Protein AF-A0A2P5MVF7-F1 (afdb_monomer_lite)

Radius of gyration: 15.73 Å; chains: 1; bounding box: 34×36×43 Å

Structure (mmCIF, N/CA/C/O backbone):
data_AF-A0A2P5MVF7-F1
#
_entry.id   AF-A0A2P5MVF7-F1
#
loop_
_atom_site.group_PDB
_atom_site.id
_atom_site.type_symbol
_atom_site.label_atom_id
_atom_site.label_alt_id
_atom_site.label_comp_id
_atom_site.label_asym_id
_atom_site.label_entity_id
_atom_site.label_seq_id
_atom_site.pdbx_PDB_ins_code
_atom_site.Cartn_x
_atom_site.Cartn_y
_atom_site.Cartn_z
_atom_site.occupancy
_atom_site.B_iso_or_equiv
_atom_site.auth_seq_id
_atom_site.auth_comp_id
_atom_site.auth_asym_id
_atom_site.auth_atom_id
_atom_site.pdbx_PDB_model_num
ATOM 1 N N . MET A 1 1 ? -8.933 8.903 1.789 1.00 84.50 1 MET A N 1
ATOM 2 C CA . MET A 1 1 ? -7.462 9.080 1.751 1.00 84.50 1 MET A CA 1
ATOM 3 C C . MET A 1 1 ? -6.868 7.954 0.936 1.00 84.50 1 MET A C 1
ATOM 5 O O . MET A 1 1 ? -7.475 6.887 0.901 1.00 84.50 1 MET A O 1
ATOM 9 N N . PHE A 1 2 ? -5.697 8.166 0.344 1.00 87.81 2 PHE A N 1
ATOM 10 C CA . PHE A 1 2 ? -4.926 7.081 -0.249 1.00 87.81 2 PHE A CA 1
ATOM 11 C C . PHE A 1 2 ? -3.656 6.829 0.560 1.00 87.81 2 PHE A C 1
ATOM 13 O O . PHE A 1 2 ? -2.967 7.771 0.950 1.00 87.81 2 PHE A O 1
ATOM 20 N N . ILE A 1 3 ? -3.359 5.561 0.822 1.00 89.50 3 ILE A N 1
ATOM 21 C CA . ILE A 1 3 ? -2.110 5.112 1.439 1.00 89.50 3 ILE A CA 1
ATOM 22 C C . ILE A 1 3 ? -1.326 4.338 0.388 1.00 89.50 3 ILE A C 1
ATOM 24 O O . ILE A 1 3 ? -1.903 3.535 -0.346 1.00 89.50 3 ILE A O 1
ATOM 28 N N . ILE A 1 4 ? -0.020 4.582 0.327 1.00 90.50 4 ILE A N 1
ATOM 29 C CA . ILE A 1 4 ? 0.908 3.841 -0.523 1.00 90.50 4 ILE A CA 1
ATOM 30 C C . ILE A 1 4 ? 1.919 3.070 0.324 1.00 90.50 4 ILE A C 1
ATOM 32 O O . ILE A 1 4 ? 2.576 3.644 1.195 1.00 90.50 4 ILE A O 1
ATOM 36 N N . VAL A 1 5 ? 2.046 1.777 0.040 1.00 90.94 5 VAL A N 1
ATOM 37 C CA . VAL A 1 5 ? 3.112 0.895 0.522 1.00 90.94 5 VAL A CA 1
ATOM 38 C C . VAL A 1 5 ? 4.130 0.782 -0.604 1.00 90.94 5 VAL A C 1
ATOM 40 O O . VAL A 1 5 ? 3.803 0.337 -1.706 1.00 90.94 5 VAL A O 1
ATOM 43 N N . LYS A 1 6 ? 5.345 1.265 -0.365 1.00 89.81 6 LYS A N 1
ATOM 44 C CA . LYS A 1 6 ? 6.374 1.407 -1.400 1.00 89.81 6 LYS A CA 1
ATOM 45 C C . LYS A 1 6 ? 7.274 0.176 -1.463 1.00 89.81 6 LYS A C 1
ATOM 47 O O . LYS A 1 6 ? 7.482 -0.486 -0.456 1.00 89.81 6 LYS A O 1
ATOM 52 N N . HIS A 1 7 ? 7.850 -0.050 -2.642 1.00 88.75 7 HIS A N 1
ATOM 53 C CA . HIS A 1 7 ? 8.843 -1.094 -2.918 1.00 88.75 7 HIS A CA 1
ATOM 54 C C . HIS A 1 7 ? 8.435 -2.500 -2.441 1.00 88.75 7 HIS A C 1
ATOM 56 O O . HIS A 1 7 ? 9.255 -3.220 -1.879 1.00 88.75 7 HIS A 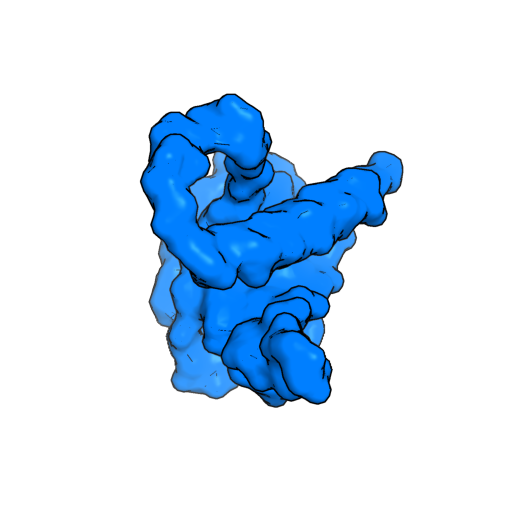O 1
ATOM 62 N N . ILE A 1 8 ? 7.174 -2.886 -2.656 1.00 90.25 8 ILE A N 1
ATOM 63 C CA . ILE A 1 8 ? 6.726 -4.249 -2.350 1.00 90.25 8 ILE A CA 1
ATOM 64 C C . ILE A 1 8 ? 7.364 -5.244 -3.325 1.00 90.25 8 ILE A C 1
ATOM 66 O O . ILE A 1 8 ? 7.628 -4.915 -4.483 1.00 90.25 8 ILE A O 1
ATOM 70 N N . HIS A 1 9 ? 7.634 -6.458 -2.855 1.00 85.88 9 HIS A N 1
ATOM 71 C CA . HIS A 1 9 ? 8.144 -7.530 -3.708 1.00 85.88 9 HIS A CA 1
ATOM 72 C C . HIS A 1 9 ? 7.026 -8.128 -4.572 1.00 85.88 9 HIS A C 1
ATOM 74 O O . HIS A 1 9 ? 5.863 -8.117 -4.178 1.00 85.88 9 HIS A O 1
ATOM 80 N N . ALA A 1 10 ? 7.392 -8.727 -5.711 1.00 84.19 10 ALA A N 1
ATOM 81 C CA . ALA A 1 10 ? 6.443 -9.293 -6.679 1.00 84.19 10 ALA A CA 1
ATOM 82 C C . ALA A 1 10 ? 5.553 -10.426 -6.140 1.00 84.19 10 ALA A C 1
ATOM 84 O O . ALA A 1 10 ? 4.523 -10.721 -6.739 1.00 84.19 10 ALA A O 1
ATOM 85 N N . GLY A 1 11 ? 5.947 -11.057 -5.030 1.00 86.25 11 GLY A N 1
ATOM 86 C CA . GLY A 1 11 ? 5.151 -12.085 -4.358 1.00 86.25 11 GLY A CA 1
ATOM 87 C C . GLY A 1 11 ? 4.052 -11.540 -3.442 1.00 86.25 11 GLY A C 1
ATOM 88 O O . GLY A 1 11 ? 3.223 -12.324 -2.999 1.00 86.25 11 GLY A O 1
ATOM 89 N N . ILE A 1 12 ? 4.035 -10.233 -3.151 1.00 89.88 12 ILE A N 1
ATOM 90 C CA . ILE A 1 12 ? 3.006 -9.623 -2.302 1.00 89.88 12 ILE A CA 1
ATOM 91 C C . ILE A 1 12 ? 1.692 -9.544 -3.075 1.00 89.88 12 ILE A C 1
ATOM 93 O O . ILE A 1 12 ? 1.629 -8.985 -4.171 1.00 89.88 12 ILE A O 1
ATOM 97 N N . THR A 1 13 ? 0.635 -10.079 -2.480 1.00 92.62 13 THR A N 1
ATOM 98 C CA . THR A 1 13 ? -0.707 -10.129 -3.058 1.00 92.62 13 THR A CA 1
ATOM 99 C C . THR A 1 13 ? -1.611 -9.021 -2.513 1.00 92.62 13 THR A C 1
ATOM 101 O O . THR A 1 13 ? -1.269 -8.281 -1.588 1.00 92.62 13 THR A O 1
ATOM 104 N N . ILE A 1 14 ? -2.798 -8.885 -3.109 1.00 92.50 14 ILE A N 1
ATOM 105 C CA . ILE A 1 14 ? -3.839 -7.985 -2.596 1.00 92.50 14 ILE A CA 1
ATOM 106 C C . ILE A 1 14 ? -4.287 -8.425 -1.195 1.00 92.50 14 ILE A C 1
ATOM 108 O O . ILE A 1 14 ? -4.470 -7.567 -0.333 1.00 92.50 14 ILE A O 1
ATOM 112 N N . ASP A 1 15 ? -4.394 -9.732 -0.955 1.00 92.75 15 ASP A N 1
ATOM 113 C CA . ASP A 1 15 ? -4.808 -10.286 0.336 1.00 92.75 15 ASP A CA 1
ATOM 114 C C . ASP A 1 15 ? -3.779 -9.984 1.430 1.00 92.75 15 ASP A C 1
ATOM 116 O O . ASP A 1 15 ? -4.156 -9.626 2.545 1.00 92.75 15 ASP A O 1
ATOM 120 N N . ASP A 1 16 ? -2.483 -10.027 1.107 1.00 92.69 16 ASP A N 1
ATOM 121 C CA . ASP A 1 16 ? -1.419 -9.631 2.038 1.00 92.69 16 ASP A CA 1
ATOM 122 C C . ASP A 1 16 ? -1.551 -8.157 2.445 1.00 92.69 16 ASP A C 1
ATOM 124 O O . ASP A 1 16 ? -1.436 -7.806 3.623 1.00 92.69 16 ASP A O 1
ATOM 128 N N . LEU A 1 17 ? -1.837 -7.280 1.475 1.00 91.75 17 LEU A N 1
ATOM 129 C CA . LEU A 1 17 ? -2.085 -5.859 1.730 1.00 91.75 17 LEU A CA 1
ATOM 130 C C . LEU A 1 17 ? -3.365 -5.645 2.551 1.00 91.75 17 LEU A C 1
ATOM 132 O O . LEU A 1 17 ? -3.395 -4.761 3.413 1.00 91.75 17 LEU A O 1
ATOM 136 N N . GLU A 1 18 ? -4.409 -6.446 2.322 1.00 92.25 18 GLU A N 1
ATOM 137 C CA . GLU A 1 18 ? -5.628 -6.402 3.129 1.00 92.25 18 GLU A CA 1
ATOM 138 C C . GLU A 1 18 ? -5.337 -6.818 4.574 1.00 92.25 18 GLU A C 1
ATOM 140 O O . GLU A 1 18 ? -5.632 -6.064 5.504 1.00 92.25 18 GLU A O 1
ATOM 145 N N . GLN A 1 19 ? -4.710 -7.975 4.784 1.00 91.94 19 GLN A N 1
ATOM 146 C CA . GLN A 1 19 ? -4.363 -8.486 6.113 1.00 91.94 19 GLN A CA 1
ATOM 147 C C . GLN A 1 19 ? -3.441 -7.534 6.879 1.00 91.94 19 GLN A C 1
ATOM 149 O O . GLN A 1 19 ? -3.587 -7.359 8.091 1.00 91.94 19 GLN A O 1
ATOM 154 N N . PHE A 1 20 ? -2.536 -6.862 6.173 1.00 90.38 20 PHE A N 1
ATOM 155 C CA . PHE A 1 20 ? -1.671 -5.835 6.737 1.00 90.38 20 PHE A CA 1
ATOM 156 C C . PHE A 1 20 ? -2.456 -4.654 7.325 1.00 90.38 20 PHE A C 1
ATOM 158 O O . PHE A 1 20 ? -2.169 -4.205 8.444 1.00 90.38 20 PHE A O 1
ATOM 165 N N . VAL A 1 21 ? -3.461 -4.157 6.593 1.00 88.94 21 VAL A N 1
ATOM 166 C CA . VAL A 1 21 ? -4.183 -2.923 6.936 1.00 88.94 21 VAL A CA 1
ATOM 167 C C . VAL A 1 21 ? -5.396 -3.161 7.843 1.00 88.94 21 VAL A C 1
ATOM 169 O O . VAL A 1 21 ? -5.700 -2.327 8.701 1.00 88.94 21 VAL A O 1
ATOM 172 N N . ARG A 1 22 ? -6.060 -4.316 7.723 1.00 88.31 22 ARG A N 1
ATOM 173 C CA . ARG A 1 22 ? -7.314 -4.668 8.419 1.00 88.31 22 ARG A CA 1
ATOM 174 C C . ARG A 1 22 ? -7.274 -4.466 9.941 1.00 88.31 22 ARG A C 1
ATOM 176 O O . ARG A 1 22 ? -8.214 -3.865 10.464 1.00 88.31 22 ARG A O 1
ATOM 183 N N . PRO A 1 23 ? -6.206 -4.848 10.670 1.00 86.06 23 PRO A N 1
ATOM 184 C CA . PRO A 1 23 ? -6.159 -4.661 12.121 1.00 86.06 23 PRO A CA 1
ATOM 185 C C . PRO A 1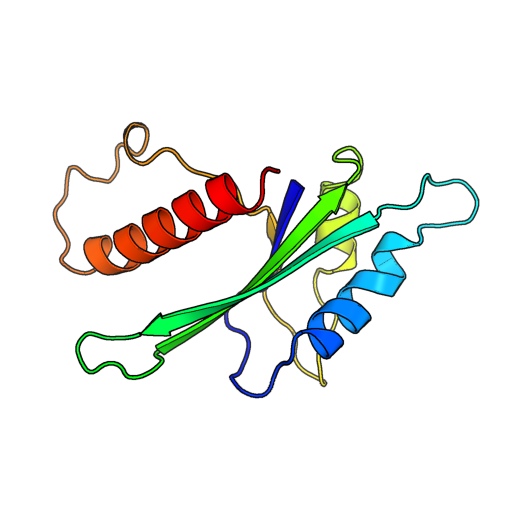 23 ? -6.080 -3.187 12.537 1.00 86.06 23 PRO A C 1
ATOM 187 O O . PRO A 1 23 ? -6.479 -2.829 13.640 1.00 86.06 23 PRO A O 1
ATOM 190 N N . VAL A 1 24 ? -5.568 -2.314 11.665 1.00 86.00 24 VAL A N 1
ATOM 191 C CA . VAL A 1 24 ? -5.465 -0.872 11.936 1.00 86.00 24 VAL A CA 1
ATOM 192 C C . VAL A 1 24 ? -6.787 -0.154 11.635 1.00 86.00 24 VAL A C 1
ATOM 194 O O . VAL A 1 24 ? -7.113 0.860 12.262 1.00 86.00 24 VAL A O 1
ATOM 197 N N . LEU A 1 25 ? -7.567 -0.698 10.699 1.00 85.38 25 LEU A N 1
ATOM 198 C CA . LEU A 1 25 ? -8.859 -0.165 10.272 1.00 85.38 25 LEU A CA 1
ATOM 199 C C . LEU A 1 25 ? -9.968 -0.357 11.309 1.00 85.38 25 LEU A C 1
ATOM 201 O O . LEU A 1 25 ? -10.770 0.552 11.512 1.00 85.38 25 LEU A O 1
ATOM 205 N N . GLN A 1 26 ? -9.973 -1.490 12.014 1.00 79.12 26 GLN A N 1
ATOM 206 C CA . GLN A 1 26 ? -10.996 -1.811 13.018 1.00 79.12 26 GLN A CA 1
ATOM 207 C C . GLN A 1 26 ? -10.996 -0.854 14.224 1.00 79.12 26 GLN A C 1
ATOM 209 O O . GLN A 1 26 ? -12.020 -0.706 14.884 1.00 79.12 26 GLN A O 1
ATOM 214 N N . GLY A 1 27 ? -9.889 -0.143 14.471 1.00 68.44 27 GLY A N 1
ATOM 215 C CA . GLY A 1 27 ? -9.782 0.815 15.572 1.00 68.44 27 GLY A CA 1
ATOM 216 C C . GLY A 1 27 ? -9.858 0.158 16.957 1.00 68.44 27 GLY A C 1
ATOM 217 O O . GLY A 1 27 ? -9.915 -1.061 17.104 1.00 68.44 27 GLY A O 1
ATOM 218 N N . ARG A 1 28 ? -9.809 0.979 18.008 1.00 69.75 28 ARG A N 1
ATOM 219 C CA . ARG A 1 28 ? -10.134 0.559 19.386 1.00 69.75 28 ARG A CA 1
ATOM 220 C C . ARG A 1 28 ? -11.631 0.758 19.655 1.00 69.75 28 ARG A C 1
ATOM 222 O O . ARG A 1 28 ? -12.268 1.520 18.938 1.00 69.75 28 ARG A O 1
ATOM 229 N N . TRP A 1 29 ? -12.167 0.164 20.727 1.00 62.94 29 TRP A N 1
ATOM 230 C CA . TRP A 1 29 ? -13.606 0.125 21.077 1.00 62.94 29 TRP A CA 1
ATOM 231 C C . TRP A 1 29 ? -14.368 1.474 21.112 1.00 62.94 29 TRP A C 1
ATOM 233 O O . TRP A 1 29 ? -15.591 1.467 21.143 1.00 62.94 29 TRP A O 1
ATOM 243 N N . TRP A 1 30 ? -13.684 2.622 21.058 1.00 63.38 30 TRP A N 1
ATOM 244 C CA . TRP A 1 30 ? -14.279 3.972 21.077 1.00 63.38 30 TRP A CA 1
ATOM 245 C C . TRP A 1 30 ? -14.058 4.768 19.783 1.00 63.38 30 TRP A C 1
ATOM 247 O O . TRP A 1 30 ? -14.393 5.948 19.706 1.00 63.38 30 TRP A O 1
ATOM 257 N N . GLN A 1 31 ? -13.426 4.164 18.779 1.00 69.44 31 GLN A N 1
ATOM 258 C CA . GLN A 1 31 ? -13.046 4.837 17.541 1.00 69.44 31 GLN A CA 1
ATOM 259 C C . GLN A 1 31 ? -13.985 4.418 16.418 1.00 69.44 31 GLN A C 1
ATOM 261 O O . GLN A 1 31 ? -14.301 3.240 16.275 1.00 69.44 31 GLN A O 1
ATOM 266 N N . LYS A 1 32 ? -14.394 5.379 15.579 1.00 70.75 32 LYS A N 1
ATOM 267 C CA . LYS A 1 32 ? -15.102 5.040 14.342 1.00 70.75 32 LYS A CA 1
ATOM 268 C C . LYS A 1 32 ? -14.181 4.168 13.478 1.00 70.75 32 LYS A C 1
ATOM 270 O O . LYS A 1 32 ? -13.033 4.574 13.252 1.00 70.75 32 LYS A O 1
ATOM 275 N N . PRO A 1 33 ? -14.648 2.996 13.018 1.00 75.62 33 PRO A N 1
ATOM 276 C CA . PRO A 1 33 ? -13.845 2.143 12.165 1.00 75.62 33 PRO A CA 1
ATOM 277 C C . PRO A 1 33 ? -13.555 2.871 10.854 1.00 75.62 33 PRO A C 1
ATOM 279 O O . PRO A 1 33 ? -14.390 3.609 10.324 1.00 75.62 33 PRO A O 1
ATOM 282 N N . ALA A 1 34 ? -12.340 2.682 10.358 1.00 84.06 34 ALA A N 1
ATOM 283 C CA . ALA A 1 34 ? -12.006 3.035 8.995 1.00 84.06 34 ALA A CA 1
ATOM 284 C C . ALA A 1 34 ? -12.299 1.839 8.087 1.00 84.06 34 ALA A C 1
ATOM 286 O O . ALA A 1 34 ? -12.197 0.683 8.479 1.00 84.06 34 ALA A O 1
ATOM 287 N N . GLU A 1 35 ? -12.668 2.132 6.857 1.00 87.81 35 GLU A N 1
ATOM 288 C CA . GLU A 1 35 ? -13.071 1.186 5.838 1.00 87.81 35 GLU A CA 1
ATOM 289 C C . GLU A 1 35 ? -12.083 1.247 4.686 1.00 87.81 35 GLU A C 1
ATOM 291 O O . GLU A 1 35 ? -11.739 2.324 4.183 1.00 87.81 35 GLU A O 1
ATOM 296 N N . LEU A 1 36 ? -11.657 0.069 4.251 1.00 89.75 36 LEU A N 1
ATOM 297 C CA . LEU A 1 36 ? -10.910 -0.108 3.021 1.00 89.75 36 LEU A CA 1
ATOM 298 C C . LEU A 1 36 ? -11.895 -0.116 1.857 1.00 89.75 36 LEU A C 1
ATOM 300 O O . LEU A 1 36 ? -12.742 -0.997 1.758 1.00 89.75 36 LEU A O 1
ATOM 304 N N . LYS A 1 37 ? -11.806 0.886 0.987 1.00 90.31 37 LYS A N 1
ATOM 305 C CA . LYS A 1 37 ? -12.675 1.019 -0.189 1.00 90.31 37 LYS A CA 1
ATOM 306 C C . LYS A 1 37 ? -12.090 0.362 -1.428 1.00 90.31 37 LYS A C 1
ATOM 308 O O . LYS A 1 37 ? -12.842 -0.085 -2.283 1.00 90.31 37 LYS A O 1
ATOM 313 N N . ALA A 1 38 ? -10.765 0.338 -1.546 1.00 89.00 38 ALA A N 1
ATOM 314 C CA . ALA A 1 38 ? -10.082 -0.281 -2.675 1.00 89.00 38 ALA A CA 1
ATOM 315 C C . ALA A 1 38 ? -8.627 -0.611 -2.333 1.00 89.00 38 ALA A C 1
ATOM 317 O O . ALA A 1 38 ? -7.993 0.116 -1.566 1.00 89.00 38 ALA A O 1
ATOM 318 N N . ILE A 1 39 ? -8.094 -1.646 -2.982 1.00 92.06 39 ILE A N 1
ATOM 319 C CA . ILE A 1 39 ? -6.675 -2.015 -2.987 1.00 92.06 39 ILE A CA 1
ATOM 320 C C . ILE A 1 39 ? -6.254 -2.257 -4.436 1.00 92.06 39 ILE A C 1
ATOM 322 O O . ILE A 1 39 ? -6.998 -2.864 -5.207 1.00 92.06 39 ILE A O 1
ATOM 326 N N . ARG A 1 40 ? -5.066 -1.792 -4.820 1.00 90.50 40 ARG A N 1
ATOM 327 C CA . ARG A 1 40 ? -4.427 -2.124 -6.098 1.00 90.50 40 ARG A CA 1
ATOM 328 C C . ARG A 1 40 ? -2.923 -2.265 -5.925 1.00 90.50 40 ARG A C 1
ATOM 330 O O . ARG A 1 40 ? -2.316 -1.486 -5.200 1.00 90.50 40 ARG A O 1
ATOM 337 N N . ILE A 1 41 ? -2.322 -3.193 -6.661 1.00 90.56 41 ILE A N 1
ATOM 338 C CA . ILE A 1 41 ? -0.869 -3.266 -6.835 1.00 90.56 41 ILE A CA 1
ATOM 339 C C . ILE A 1 41 ? -0.511 -2.584 -8.153 1.00 90.56 41 ILE A C 1
ATOM 341 O O . ILE A 1 41 ? -1.154 -2.806 -9.180 1.00 90.56 41 ILE A O 1
ATOM 345 N N . ILE A 1 42 ? 0.491 -1.714 -8.116 1.00 88.19 42 ILE A N 1
ATOM 346 C CA . ILE A 1 42 ? 0.925 -0.903 -9.249 1.00 88.19 42 ILE A CA 1
ATOM 347 C C . ILE A 1 42 ? 2.404 -1.174 -9.479 1.00 88.19 42 ILE A C 1
ATOM 349 O O . ILE A 1 42 ? 3.211 -1.009 -8.570 1.00 88.19 42 ILE A O 1
ATOM 353 N N . GLY A 1 43 ? 2.745 -1.575 -10.703 1.00 84.81 43 GLY A N 1
ATOM 354 C CA . GLY A 1 43 ? 4.120 -1.813 -11.129 1.00 84.81 43 GLY A CA 1
ATOM 355 C C . GLY A 1 43 ? 4.679 -0.682 -11.993 1.00 84.81 43 GLY A C 1
ATOM 356 O O . GLY A 1 43 ? 3.990 -0.169 -12.885 1.00 84.81 43 GLY A O 1
ATOM 357 N N . LEU A 1 44 ? 5.941 -0.328 -11.762 1.00 79.31 44 LEU A N 1
ATOM 358 C CA . LEU A 1 44 ? 6.779 0.407 -12.698 1.00 79.31 44 LEU A CA 1
ATOM 359 C C . LEU A 1 44 ? 7.504 -0.602 -13.584 1.00 79.31 44 LEU A C 1
ATOM 361 O O . LEU A 1 44 ? 8.182 -1.493 -13.083 1.00 79.31 44 LEU A O 1
ATOM 365 N N . VAL A 1 45 ? 7.365 -0.438 -14.893 1.00 80.31 45 VAL A N 1
ATOM 366 C CA . VAL A 1 45 ? 8.115 -1.205 -15.888 1.00 80.31 45 VAL A CA 1
ATOM 367 C C . VAL A 1 45 ? 9.114 -0.287 -16.577 1.00 80.31 45 VAL A C 1
ATOM 369 O O . VAL A 1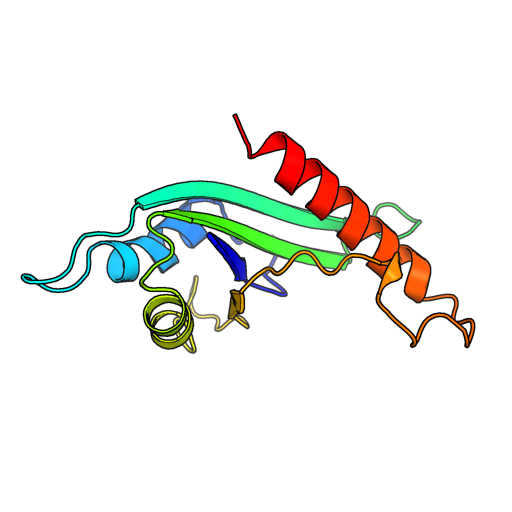 45 ? 8.797 0.882 -16.829 1.00 80.31 45 VAL A O 1
ATOM 372 N N . ASP A 1 46 ? 10.305 -0.803 -16.861 1.00 79.38 46 ASP A N 1
ATOM 373 C CA . ASP A 1 46 ? 11.308 -0.108 -17.659 1.00 79.38 46 ASP A CA 1
ATOM 374 C C . ASP A 1 46 ? 10.889 -0.047 -19.140 1.00 79.38 46 ASP A C 1
ATOM 376 O O . ASP A 1 46 ? 9.816 -0.502 -19.553 1.00 79.38 46 ASP A O 1
ATOM 380 N N . LYS A 1 47 ? 11.758 0.526 -19.976 1.00 75.00 47 LYS A N 1
ATOM 381 C CA . LYS A 1 47 ? 11.547 0.601 -21.432 1.00 75.00 47 LYS A CA 1
ATOM 382 C C . LYS A 1 47 ? 11.511 -0.771 -22.111 1.00 75.00 47 LYS A C 1
ATOM 384 O O . LYS A 1 47 ? 10.942 -0.878 -23.193 1.00 75.00 47 LYS A O 1
ATOM 389 N N . SER A 1 48 ? 12.102 -1.779 -21.482 1.00 78.50 48 SER A N 1
ATOM 390 C CA . SER A 1 48 ? 12.140 -3.171 -21.933 1.00 78.50 48 SER A CA 1
ATOM 391 C C . SER A 1 48 ? 10.879 -3.943 -21.523 1.00 78.50 48 SER A C 1
ATOM 393 O O . SER A 1 48 ? 10.705 -5.089 -21.928 1.00 78.50 48 SER A O 1
ATOM 395 N N . GLY A 1 49 ? 9.996 -3.334 -20.721 1.00 74.56 49 GLY A N 1
ATOM 396 C CA . GLY A 1 49 ? 8.817 -3.981 -20.151 1.00 74.56 49 GLY A CA 1
ATOM 397 C C . GLY A 1 49 ? 9.110 -4.815 -18.901 1.00 74.56 49 GLY A C 1
ATOM 398 O O . GLY A 1 49 ? 8.193 -5.444 -18.372 1.00 74.56 49 GLY A O 1
ATOM 399 N N . MET A 1 50 ? 10.348 -4.813 -18.401 1.00 76.88 50 MET A N 1
ATOM 400 C CA . MET A 1 50 ? 10.710 -5.479 -17.156 1.00 76.88 50 MET A CA 1
ATOM 401 C C . MET A 1 50 ? 10.225 -4.675 -15.959 1.00 76.88 50 MET A C 1
ATOM 403 O O . MET A 1 50 ? 10.405 -3.463 -15.874 1.00 76.88 50 MET A O 1
ATOM 407 N N . LEU A 1 51 ? 9.602 -5.373 -15.017 1.00 78.25 51 LEU A N 1
ATOM 408 C CA . LEU A 1 51 ? 9.129 -4.802 -13.769 1.00 78.25 51 LEU A CA 1
ATOM 409 C C . LEU A 1 51 ? 10.318 -4.379 -12.895 1.00 78.25 51 LEU A C 1
ATOM 411 O O . LEU A 1 51 ? 11.103 -5.216 -12.462 1.00 78.25 51 LEU A O 1
ATOM 415 N N . VAL A 1 52 ? 10.413 -3.082 -12.619 1.00 80.12 52 VAL A N 1
ATOM 416 C CA . VAL A 1 52 ? 11.484 -2.474 -11.818 1.00 80.12 52 VAL A CA 1
ATOM 417 C C . VAL A 1 52 ? 11.040 -2.269 -10.377 1.00 80.12 52 VAL A C 1
ATOM 419 O O . VAL A 1 52 ? 11.803 -2.518 -9.450 1.00 80.12 52 VAL A O 1
ATOM 422 N N . GLU A 1 53 ? 9.800 -1.822 -10.170 1.00 83.38 53 GLU A N 1
ATOM 423 C CA . GLU A 1 53 ? 9.273 -1.524 -8.837 1.00 83.38 53 GLU A CA 1
ATOM 424 C C . GLU A 1 53 ? 7.800 -1.909 -8.738 1.00 83.38 53 GLU A C 1
ATOM 426 O O . GLU A 1 53 ? 7.063 -1.817 -9.719 1.00 83.38 53 GLU A O 1
ATOM 431 N N . GLN A 1 54 ? 7.346 -2.285 -7.543 1.00 89.19 54 GLN A N 1
ATOM 432 C CA . GLN A 1 54 ? 5.925 -2.435 -7.242 1.00 89.19 54 GLN A CA 1
ATOM 433 C C . GLN A 1 54 ? 5.532 -1.666 -5.988 1.00 89.19 54 GLN A C 1
ATOM 435 O O . GLN A 1 54 ? 6.316 -1.491 -5.048 1.00 89.19 54 GLN A O 1
ATOM 440 N N . HIS A 1 55 ? 4.287 -1.205 -5.972 1.00 90.75 55 HIS A N 1
ATOM 441 C CA . HIS A 1 55 ? 3.687 -0.464 -4.873 1.00 90.75 55 HIS A CA 1
ATOM 442 C C . HIS A 1 55 ? 2.260 -0.947 -4.617 1.00 90.75 55 HIS A C 1
ATOM 444 O O . HIS A 1 55 ? 1.507 -1.193 -5.558 1.00 90.75 55 HIS A O 1
ATOM 450 N N . GLY A 1 56 ? 1.865 -1.016 -3.350 1.00 91.25 56 GLY A N 1
ATOM 451 C CA . GLY A 1 56 ? 0.472 -1.204 -2.953 1.00 91.25 56 GLY A CA 1
ATOM 452 C C . GLY A 1 56 ? -0.203 0.150 -2.764 1.00 91.25 56 GLY A C 1
ATOM 453 O O . GLY A 1 56 ? 0.298 0.980 -2.012 1.00 91.25 56 GLY A O 1
ATOM 454 N N . LEU A 1 57 ? -1.335 0.388 -3.420 1.00 91.38 57 LEU A N 1
ATOM 455 C CA . LEU A 1 57 ? -2.175 1.571 -3.242 1.00 91.38 57 LEU A CA 1
ATOM 456 C C . LEU A 1 57 ? -3.503 1.167 -2.606 1.00 91.38 57 LEU A C 1
ATOM 458 O O . LEU A 1 57 ? -4.183 0.269 -3.096 1.00 91.38 57 LEU A O 1
ATOM 462 N N . MET A 1 58 ? -3.906 1.877 -1.558 1.00 90.69 58 MET A N 1
ATOM 463 C CA . MET A 1 58 ? -5.136 1.604 -0.817 1.00 90.69 58 MET A CA 1
ATOM 464 C C . MET A 1 58 ? -5.971 2.870 -0.645 1.00 90.69 58 MET A C 1
ATOM 466 O O . MET A 1 58 ? -5.434 3.906 -0.256 1.00 90.69 58 MET A O 1
ATOM 470 N N . ARG A 1 59 ? -7.286 2.786 -0.881 1.00 89.25 59 ARG A N 1
ATOM 471 C CA . ARG A 1 59 ? -8.260 3.858 -0.604 1.00 89.25 59 ARG A CA 1
ATOM 472 C C . ARG A 1 59 ? -8.949 3.576 0.726 1.00 89.25 59 ARG A C 1
ATOM 474 O O . ARG A 1 59 ? -9.572 2.530 0.872 1.00 89.25 59 ARG A O 1
ATOM 481 N N . ILE A 1 60 ? -8.867 4.506 1.674 1.00 87.88 60 ILE A N 1
ATOM 482 C CA . ILE A 1 60 ? -9.419 4.355 3.031 1.00 87.88 60 ILE A CA 1
ATOM 483 C C . ILE A 1 60 ? -10.338 5.531 3.384 1.00 87.88 60 ILE A C 1
ATOM 485 O O . ILE A 1 60 ? -10.013 6.692 3.096 1.00 87.88 60 ILE A O 1
ATOM 489 N N . THR A 1 61 ? -11.464 5.241 4.036 1.00 85.38 61 THR A N 1
ATOM 490 C CA . THR A 1 61 ? -12.464 6.216 4.517 1.00 85.38 61 THR A CA 1
ATOM 491 C C . THR A 1 61 ? -12.941 5.855 5.929 1.00 85.38 61 THR A C 1
ATOM 493 O O . THR A 1 61 ? -13.164 4.680 6.154 1.00 85.38 61 THR A O 1
ATOM 496 N N . PRO A 1 62 ? -13.172 6.785 6.871 1.00 79.88 62 PRO A N 1
ATOM 497 C CA . PRO A 1 62 ? -13.112 8.232 6.724 1.00 79.88 62 PRO A CA 1
ATOM 498 C C . PRO A 1 62 ? -11.676 8.775 6.782 1.00 79.88 62 PRO A C 1
ATOM 500 O O . PRO A 1 62 ? -10.742 8.121 7.237 1.00 79.88 62 PRO A O 1
ATOM 503 N N . TYR A 1 63 ? -11.494 10.000 6.286 1.00 69.12 63 TYR A N 1
ATOM 504 C CA . TYR A 1 63 ? -10.185 10.658 6.163 1.00 69.12 63 TYR A CA 1
ATOM 505 C C . TYR A 1 63 ? -9.589 11.128 7.509 1.00 69.12 63 TYR A C 1
ATOM 507 O O . TYR A 1 63 ? -8.403 11.437 7.591 1.00 69.12 63 TYR A O 1
ATOM 515 N N . THR A 1 64 ? -10.388 11.165 8.578 1.00 67.12 64 THR A N 1
ATOM 516 C CA . THR A 1 64 ? -10.066 11.831 9.854 1.00 67.12 64 THR A CA 1
ATOM 517 C C . THR A 1 64 ? -8.938 11.183 10.665 1.00 67.12 64 THR A C 1
ATOM 519 O O . THR A 1 64 ? -8.439 11.795 11.598 1.00 67.12 64 THR A O 1
ATOM 522 N N . GLU A 1 65 ? -8.486 9.980 10.306 1.00 69.56 65 GLU A N 1
ATOM 523 C CA . GLU A 1 65 ? -7.536 9.180 11.102 1.00 69.56 65 GLU A CA 1
ATOM 524 C C . GLU A 1 65 ? -6.174 8.973 10.408 1.00 69.56 65 GLU A C 1
ATOM 526 O O . GLU A 1 65 ? -5.457 8.009 10.687 1.00 69.56 65 GLU A O 1
ATOM 531 N N . LYS A 1 66 ? -5.787 9.866 9.484 1.00 75.62 66 LYS A N 1
ATOM 532 C CA . LYS A 1 66 ? -4.617 9.662 8.604 1.00 75.62 66 LYS A CA 1
ATOM 533 C C . LYS A 1 66 ? -3.296 9.427 9.342 1.00 75.62 66 LYS A C 1
ATOM 535 O O . LYS A 1 66 ? -2.573 8.480 9.043 1.00 75.62 66 LYS A O 1
ATOM 540 N N . HIS A 1 67 ? -2.988 10.269 10.330 1.00 79.69 67 HIS A N 1
ATOM 541 C CA . HIS A 1 67 ? -1.716 10.204 11.050 1.00 79.69 67 HIS A CA 1
ATOM 542 C C . HIS A 1 67 ? -1.642 8.951 11.916 1.00 79.69 67 HIS A C 1
ATOM 544 O O . HIS A 1 67 ? -0.586 8.330 12.009 1.00 79.69 67 HIS A O 1
ATOM 550 N N . ARG A 1 68 ? -2.779 8.548 12.495 1.00 81.69 68 ARG A N 1
ATOM 551 C CA . ARG A 1 68 ? -2.900 7.312 13.265 1.00 81.69 68 ARG A CA 1
ATOM 552 C C . ARG A 1 68 ? -2.656 6.097 12.378 1.00 81.69 68 ARG A C 1
ATOM 554 O O . ARG A 1 68 ? -1.853 5.249 12.747 1.00 81.69 68 ARG A O 1
ATOM 561 N N . LEU A 1 69 ? -3.321 6.035 11.223 1.00 83.75 69 LEU A N 1
ATOM 562 C CA . LEU A 1 69 ? -3.199 4.931 10.271 1.00 83.75 69 LEU A CA 1
ATOM 563 C C . LEU A 1 69 ? -1.760 4.759 9.791 1.00 83.75 69 LEU A C 1
ATOM 565 O O . LEU A 1 69 ? -1.198 3.682 9.947 1.00 83.75 69 LEU A O 1
ATOM 569 N N . ILE A 1 70 ? -1.131 5.823 9.290 1.00 86.12 70 ILE A N 1
ATOM 570 C CA . ILE A 1 70 ? 0.249 5.745 8.793 1.00 86.12 70 ILE A CA 1
ATOM 571 C C . ILE A 1 70 ? 1.208 5.362 9.919 1.00 86.12 70 ILE A C 1
ATOM 573 O O . ILE A 1 70 ? 2.044 4.488 9.726 1.00 86.12 70 ILE A O 1
ATOM 577 N N . LYS A 1 71 ? 1.061 5.949 11.114 1.00 85.75 71 LYS A N 1
ATOM 578 C CA . LYS A 1 71 ? 1.911 5.620 12.267 1.00 85.75 71 LYS A CA 1
ATOM 579 C C . LYS A 1 71 ? 1.730 4.177 12.743 1.00 85.75 71 LYS A C 1
ATOM 581 O O . LYS A 1 71 ? 2.699 3.565 13.163 1.00 85.75 71 LYS A O 1
ATOM 586 N N . ALA A 1 72 ? 0.514 3.639 12.695 1.00 85.38 72 ALA A N 1
ATOM 587 C CA . ALA A 1 72 ? 0.235 2.263 13.102 1.00 85.38 72 ALA A CA 1
ATOM 588 C C . ALA A 1 72 ? 0.679 1.224 12.059 1.00 85.38 72 ALA A C 1
ATOM 590 O O . ALA A 1 72 ? 0.937 0.077 12.416 1.00 85.38 72 ALA A O 1
ATOM 591 N N . LEU A 1 73 ? 0.760 1.619 10.787 1.00 87.12 73 LEU A N 1
ATOM 592 C CA . LEU A 1 73 ? 1.316 0.803 9.705 1.00 87.12 73 LEU A CA 1
ATOM 593 C C . LEU A 1 73 ? 2.842 0.947 9.593 1.00 87.12 73 LEU A C 1
ATOM 595 O O . LEU A 1 73 ? 3.499 0.086 9.015 1.00 87.12 73 LEU A O 1
ATOM 599 N N . TYR A 1 74 ? 3.413 2.016 10.149 1.00 82.06 74 TYR A N 1
ATOM 600 C CA . TYR A 1 74 ? 4.854 2.220 10.213 1.00 82.06 74 TYR A CA 1
ATOM 601 C C . TYR A 1 74 ? 5.510 1.082 11.008 1.00 82.06 74 TYR A C 1
ATOM 603 O O . TYR A 1 74 ? 5.090 0.785 12.125 1.00 82.06 74 TYR A O 1
ATOM 611 N N . ASN A 1 75 ? 6.531 0.447 10.426 1.00 74.75 75 ASN A N 1
ATOM 612 C CA . ASN A 1 75 ? 7.232 -0.730 10.959 1.00 74.75 75 ASN A CA 1
ATOM 613 C C . ASN A 1 75 ? 6.383 -2.001 11.143 1.00 74.75 75 ASN A C 1
ATOM 615 O O . ASN A 1 75 ? 6.864 -2.953 11.755 1.00 74.75 75 ASN A O 1
ATOM 619 N N . ARG A 1 76 ? 5.150 -2.067 10.619 1.00 85.38 76 ARG A N 1
ATOM 620 C CA . ARG A 1 76 ? 4.460 -3.358 10.507 1.00 85.38 76 ARG A CA 1
ATOM 621 C C . ARG A 1 76 ? 5.047 -4.168 9.359 1.00 85.38 76 ARG A C 1
ATOM 623 O O . ARG A 1 76 ? 5.440 -3.621 8.328 1.00 85.38 76 ARG A O 1
ATOM 630 N N . GLU A 1 77 ? 5.046 -5.476 9.547 1.00 86.81 77 GLU A N 1
ATOM 631 C CA . GLU A 1 77 ? 5.517 -6.419 8.547 1.00 86.81 77 GLU A CA 1
ATOM 632 C C . GLU A 1 77 ? 4.378 -6.902 7.651 1.00 86.81 77 GLU A C 1
ATOM 634 O O . GLU A 1 77 ? 3.245 -7.102 8.096 1.00 86.81 77 GLU A O 1
ATOM 639 N N . ILE A 1 78 ? 4.711 -7.116 6.383 1.00 85.88 78 ILE A N 1
ATOM 640 C CA . ILE A 1 78 ? 3.928 -7.879 5.416 1.00 85.88 78 ILE A CA 1
ATOM 641 C C . ILE A 1 78 ? 4.818 -9.042 5.006 1.00 85.88 78 ILE A C 1
ATOM 643 O O . ILE A 1 78 ? 5.929 -8.810 4.531 1.00 85.88 78 ILE A O 1
ATOM 647 N N . ALA A 1 79 ? 4.369 -10.277 5.230 1.00 83.31 79 ALA A N 1
ATOM 648 C CA . ALA A 1 79 ? 5.152 -11.475 4.921 1.00 83.31 79 ALA A CA 1
ATOM 649 C C . ALA A 1 79 ? 6.611 -11.402 5.439 1.00 83.31 79 ALA A C 1
ATOM 651 O O . ALA A 1 79 ? 7.552 -11.647 4.687 1.00 83.31 79 ALA A O 1
ATOM 652 N N . LEU A 1 80 ? 6.800 -11.027 6.715 1.00 85.00 80 LEU A N 1
ATOM 653 C CA . LEU A 1 80 ? 8.105 -10.891 7.396 1.00 85.00 80 LEU A CA 1
ATOM 654 C C . LEU A 1 80 ? 9.013 -9.753 6.885 1.00 85.00 80 LEU A C 1
ATOM 656 O O . LEU A 1 80 ? 10.192 -9.702 7.230 1.00 85.00 80 LEU A O 1
ATOM 660 N N . HIS A 1 81 ? 8.489 -8.835 6.069 1.00 86.12 81 HIS A N 1
ATOM 661 C CA . HIS A 1 81 ? 9.245 -7.700 5.538 1.00 86.12 81 HIS A CA 1
ATOM 662 C C . HIS A 1 81 ? 8.593 -6.374 5.918 1.00 86.12 81 HIS A C 1
ATOM 664 O O . HIS A 1 81 ? 7.370 -6.231 5.890 1.00 86.12 81 HIS A O 1
ATOM 670 N N . THR A 1 82 ? 9.415 -5.377 6.241 1.00 87.44 82 THR A N 1
ATOM 671 C CA . THR A 1 82 ? 8.943 -4.012 6.494 1.00 87.44 82 THR A CA 1
ATOM 672 C C . THR A 1 82 ? 8.998 -3.193 5.215 1.00 87.44 82 THR A C 1
ATOM 674 O O . THR A 1 82 ? 9.968 -3.244 4.460 1.00 87.44 82 THR A O 1
ATOM 677 N N . PHE A 1 83 ? 7.950 -2.407 4.979 1.00 87.88 83 PHE A N 1
ATOM 678 C CA . PHE A 1 83 ? 7.8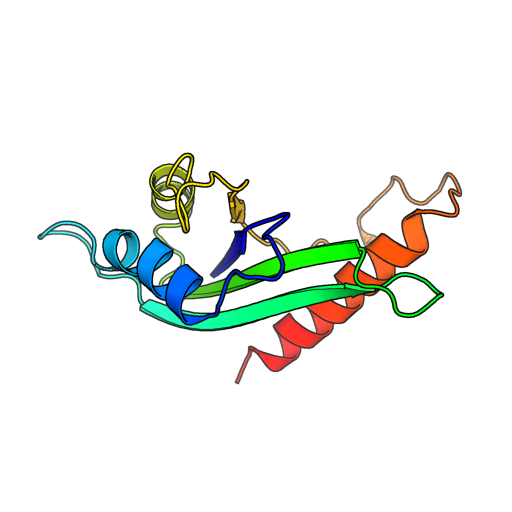47 -1.564 3.794 1.00 87.88 83 PHE A CA 1
ATOM 679 C C . PHE A 1 83 ? 7.585 -0.110 4.184 1.00 87.88 83 PHE A C 1
ATOM 681 O O . PHE A 1 83 ? 6.834 0.150 5.129 1.00 87.88 83 PHE A O 1
ATOM 688 N N . PRO A 1 84 ? 8.148 0.871 3.455 1.00 89.19 84 PRO A N 1
ATOM 689 C CA . PRO A 1 84 ? 7.822 2.268 3.685 1.00 89.19 84 PRO A CA 1
ATOM 690 C C . PRO A 1 84 ? 6.346 2.538 3.369 1.00 89.19 84 PRO A C 1
ATOM 692 O O . PRO A 1 84 ? 5.893 2.332 2.241 1.00 89.19 84 PRO A O 1
ATOM 695 N N . VAL A 1 85 ? 5.611 3.058 4.352 1.00 90.00 85 VAL A N 1
ATOM 696 C CA . VAL A 1 85 ? 4.202 3.448 4.212 1.00 90.00 85 VAL A CA 1
ATOM 697 C C . VAL A 1 85 ? 4.081 4.965 4.258 1.00 90.00 85 VAL A C 1
ATOM 699 O O . VAL A 1 85 ? 4.656 5.614 5.131 1.00 90.00 85 VAL A O 1
ATOM 702 N N . ALA A 1 86 ? 3.324 5.546 3.331 1.00 88.06 86 ALA A N 1
ATOM 703 C CA . ALA A 1 86 ? 3.084 6.984 3.296 1.00 88.06 86 ALA A CA 1
ATOM 704 C C . ALA A 1 86 ? 1.662 7.324 2.840 1.00 88.06 86 ALA A C 1
ATOM 706 O O . ALA A 1 86 ? 0.976 6.524 2.205 1.00 88.06 86 ALA A O 1
ATOM 707 N N . GLU A 1 87 ? 1.239 8.554 3.124 1.00 87.62 87 GLU A N 1
ATOM 708 C CA . GLU A 1 87 ? 0.086 9.145 2.451 1.00 87.62 87 GLU A CA 1
ATOM 709 C C . GLU A 1 87 ? 0.415 9.325 0.966 1.00 87.62 87 GLU A C 1
ATOM 711 O O . GLU A 1 87 ? 1.454 9.892 0.612 1.00 87.62 87 GLU A O 1
ATOM 716 N N . TYR A 1 88 ? -0.472 8.857 0.094 1.00 84.81 88 TYR A N 1
ATOM 717 C CA . TYR A 1 88 ? -0.393 9.186 -1.318 1.00 84.81 88 TYR A CA 1
ATOM 718 C C . TYR A 1 88 ? -1.102 10.519 -1.551 1.00 84.81 88 TYR A C 1
ATOM 720 O O . TYR A 1 88 ? -2.330 10.595 -1.572 1.00 84.81 88 TYR A O 1
ATOM 728 N N . MET A 1 89 ? -0.310 11.578 -1.708 1.00 77.19 89 MET A N 1
ATOM 729 C CA . MET A 1 89 ? -0.803 12.890 -2.111 1.00 77.19 89 MET A CA 1
ATOM 730 C C . MET A 1 89 ? -0.623 13.052 -3.618 1.00 77.19 89 MET A C 1
ATOM 732 O O . MET A 1 89 ? 0.495 12.919 -4.127 1.00 77.19 89 MET A O 1
ATOM 736 N N . LEU A 1 90 ? -1.700 13.402 -4.326 1.00 65.50 90 LEU A N 1
ATOM 737 C CA . LEU A 1 90 ? -1.570 13.932 -5.679 1.00 65.50 90 LEU A CA 1
ATOM 738 C C . LEU A 1 90 ? -0.825 15.267 -5.591 1.00 65.50 90 LEU A C 1
ATOM 740 O O . LEU A 1 90 ? -1.370 16.278 -5.155 1.00 65.50 90 LEU A O 1
ATOM 744 N N . ARG A 1 91 ? 0.442 15.280 -5.997 1.00 63.06 91 ARG A N 1
ATOM 745 C CA . ARG A 1 91 ? 1.135 16.533 -6.295 1.00 63.06 91 ARG A CA 1
ATOM 746 C C . ARG A 1 91 ? 0.787 16.951 -7.710 1.00 63.06 91 ARG A C 1
ATOM 748 O O . ARG A 1 91 ? 1.248 16.305 -8.637 1.00 63.06 91 ARG A O 1
ATOM 755 N N . HIS A 1 92 ? 0.041 18.037 -7.898 1.00 56.94 92 HIS A N 1
ATOM 756 C CA . HIS A 1 92 ? -0.082 18.612 -9.236 1.00 56.94 92 HIS A CA 1
ATOM 757 C C . HIS A 1 92 ? 1.309 18.981 -9.759 1.00 56.94 92 HIS A C 1
ATOM 759 O O . HIS A 1 92 ? 2.003 19.820 -9.186 1.00 56.94 92 HIS A O 1
ATOM 765 N N . TRP A 1 93 ? 1.706 18.335 -10.853 1.00 54.00 93 TRP A N 1
ATOM 766 C CA . TRP A 1 93 ? 2.999 18.526 -11.511 1.00 54.00 93 TRP A CA 1
ATOM 767 C C . TRP A 1 93 ? 3.274 19.992 -11.889 1.00 54.00 93 TRP A C 1
ATOM 769 O O . TRP A 1 93 ? 4.432 20.401 -11.940 1.00 54.00 93 TRP A O 1
ATOM 779 N N . SER A 1 94 ? 2.220 20.790 -12.104 1.00 55.69 94 SER A N 1
ATOM 780 C CA . SER A 1 94 ? 2.291 22.227 -12.390 1.00 55.69 94 SER A CA 1
ATOM 781 C C . SER A 1 94 ? 2.784 23.073 -11.209 1.00 55.69 94 SER A C 1
ATOM 783 O O . SER A 1 94 ? 3.214 24.201 -11.422 1.00 55.69 94 SER A O 1
ATOM 785 N N . ASN A 1 95 ? 2.756 22.542 -9.980 1.00 57.03 95 ASN A N 1
ATOM 786 C CA . ASN A 1 95 ? 3.199 23.244 -8.771 1.00 57.03 95 ASN A CA 1
ATOM 787 C C . ASN A 1 95 ? 4.634 22.897 -8.342 1.00 57.03 95 ASN A C 1
ATOM 789 O O . ASN A 1 95 ? 5.114 23.440 -7.345 1.00 57.03 95 ASN A O 1
ATOM 793 N N . ASP A 1 96 ? 5.340 22.016 -9.060 1.00 57.72 96 ASP A N 1
ATOM 794 C CA . ASP A 1 96 ? 6.686 21.594 -8.665 1.00 57.72 96 ASP A CA 1
ATOM 795 C C . ASP A 1 96 ? 7.768 22.458 -9.345 1.00 57.72 96 ASP A C 1
ATOM 797 O O . ASP A 1 96 ? 8.146 22.248 -10.501 1.00 57.72 96 ASP A O 1
ATOM 801 N N . LYS A 1 97 ? 8.287 23.454 -8.608 1.00 54.53 97 LYS A N 1
ATOM 802 C CA . LYS A 1 97 ? 9.345 24.383 -9.068 1.00 54.53 97 LYS A CA 1
ATOM 803 C C . LYS A 1 97 ? 10.676 23.690 -9.416 1.00 54.53 97 LYS A C 1
ATOM 805 O O . LYS A 1 97 ? 11.554 24.325 -9.992 1.00 54.53 97 LYS A O 1
ATOM 810 N N . GLN A 1 98 ? 10.845 22.404 -9.098 1.00 53.66 98 GLN A N 1
ATOM 811 C CA . GLN A 1 98 ? 12.067 21.641 -9.387 1.00 53.66 98 GLN A CA 1
ATOM 812 C C . GLN A 1 98 ? 12.213 21.187 -10.853 1.00 53.66 98 GLN A C 1
ATOM 814 O O . GLN A 1 98 ? 13.291 20.734 -11.234 1.00 53.66 98 GLN A O 1
ATOM 819 N N . ASN A 1 99 ? 11.192 21.349 -11.702 1.00 48.16 99 ASN A N 1
ATOM 820 C CA . ASN A 1 99 ? 11.221 20.869 -13.093 1.00 48.16 99 ASN A CA 1
ATOM 821 C C . ASN A 1 99 ? 11.999 21.757 -14.085 1.00 48.16 99 ASN A C 1
ATOM 823 O O . ASN A 1 99 ? 12.095 21.405 -15.258 1.00 48.16 99 ASN A O 1
ATOM 827 N N . ALA A 1 100 ? 12.592 22.873 -13.649 1.00 50.72 100 ALA A N 1
ATOM 828 C CA . ALA A 1 100 ? 13.396 23.722 -14.536 1.00 50.72 100 ALA A CA 1
ATOM 829 C C . ALA A 1 100 ? 14.781 23.128 -14.880 1.00 50.72 100 ALA A C 1
ATOM 831 O O . ALA A 1 100 ? 15.404 23.556 -15.848 1.00 50.72 100 ALA A O 1
ATOM 832 N N . ALA A 1 101 ? 15.272 22.135 -14.129 1.00 51.28 101 ALA A N 1
ATOM 833 C CA . ALA A 1 101 ? 16.582 21.528 -14.369 1.00 51.28 101 ALA A CA 1
ATOM 834 C C . ALA A 1 101 ? 16.431 20.099 -14.914 1.00 51.28 101 ALA A C 1
ATOM 836 O O . ALA A 1 101 ? 16.237 19.140 -14.166 1.00 51.28 101 ALA A O 1
ATOM 837 N N . GLY A 1 102 ? 16.506 19.971 -16.241 1.00 55.19 102 GLY A N 1
ATOM 838 C CA . GLY A 1 102 ? 16.319 18.722 -16.973 1.00 55.19 102 GLY A CA 1
ATOM 839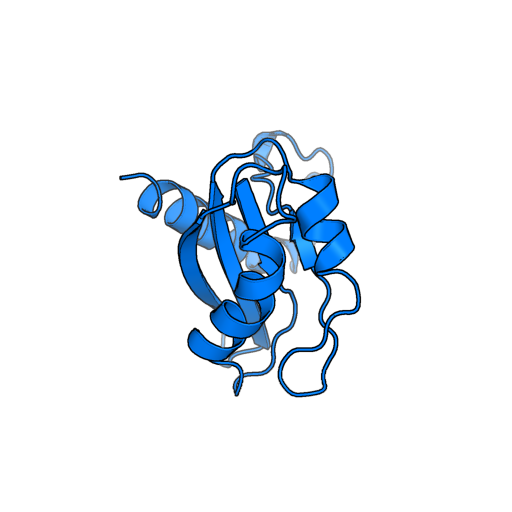 C C . GLY A 1 102 ? 17.134 17.547 -16.426 1.00 55.19 102 GLY A C 1
ATOM 840 O O . GLY A 1 102 ? 18.356 17.615 -16.306 1.00 55.19 102 GLY A O 1
ATOM 841 N N . ARG A 1 103 ? 16.457 16.428 -16.139 1.00 54.03 103 ARG A N 1
ATOM 842 C CA . ARG A 1 103 ? 17.084 15.116 -15.920 1.00 54.03 103 ARG A CA 1
ATOM 843 C C . ARG A 1 103 ? 16.188 14.018 -16.488 1.00 54.03 103 ARG A C 1
ATOM 845 O O . ARG A 1 103 ? 15.022 13.909 -16.125 1.00 54.03 103 ARG A O 1
ATOM 852 N N . ARG A 1 104 ? 16.770 13.162 -17.334 1.00 51.78 104 ARG A N 1
ATOM 853 C CA . ARG A 1 104 ? 16.126 12.057 -18.078 1.00 51.78 104 ARG A CA 1
ATOM 854 C C . ARG A 1 104 ? 15.431 10.987 -17.205 1.00 51.78 104 ARG A C 1
ATOM 856 O O . ARG A 1 104 ? 14.746 10.135 -17.749 1.00 51.78 104 ARG A O 1
ATOM 863 N N . GLY A 1 105 ? 15.568 11.041 -15.874 1.00 51.09 105 GLY A N 1
ATOM 864 C CA . GLY A 1 105 ? 14.832 10.198 -14.913 1.00 51.09 105 GLY A CA 1
ATOM 865 C C . GLY A 1 105 ? 13.507 10.795 -14.408 1.00 51.09 105 GLY A C 1
ATOM 866 O O . GLY A 1 105 ? 12.772 10.138 -13.672 1.00 51.09 105 GLY A O 1
ATOM 867 N N . ALA A 1 106 ? 13.181 12.037 -14.784 1.00 55.97 106 ALA A N 1
ATOM 868 C CA . ALA A 1 106 ? 11.916 12.679 -14.425 1.00 55.97 106 ALA A CA 1
ATOM 869 C C . ALA A 1 106 ? 10.715 12.075 -15.176 1.00 55.97 106 ALA A C 1
ATOM 871 O O . ALA A 1 106 ? 9.611 12.056 -14.638 1.00 55.97 106 ALA A O 1
ATOM 872 N N . ASP A 1 107 ? 10.924 11.528 -16.378 1.00 60.28 107 ASP A N 1
ATOM 873 C CA . ASP A 1 107 ? 9.838 11.028 -17.229 1.00 60.28 107 ASP A CA 1
ATOM 874 C C . ASP A 1 107 ? 9.193 9.734 -16.713 1.00 60.28 107 ASP A C 1
ATOM 876 O O . ASP A 1 107 ? 7.980 9.561 -16.829 1.00 60.28 107 ASP A O 1
ATOM 880 N N . GLU A 1 108 ? 9.958 8.832 -16.096 1.00 56.75 108 GLU A N 1
ATOM 881 C CA . GLU A 1 108 ? 9.401 7.599 -15.517 1.00 56.75 108 GLU A CA 1
ATOM 882 C C . GLU A 1 108 ? 8.605 7.890 -14.244 1.00 56.75 108 GLU A C 1
ATOM 884 O O . GLU A 1 108 ? 7.468 7.433 -14.102 1.00 56.75 108 GLU A O 1
ATOM 889 N N . ARG A 1 109 ? 9.130 8.765 -13.374 1.00 58.16 109 ARG A N 1
ATOM 890 C CA . ARG A 1 109 ? 8.375 9.294 -12.226 1.00 58.16 109 ARG A CA 1
ATOM 891 C C . ARG A 1 109 ? 7.120 10.043 -12.678 1.00 58.16 109 ARG A C 1
ATOM 893 O O . ARG A 1 109 ? 6.065 9.885 -12.068 1.00 58.16 109 ARG A O 1
ATOM 900 N N . ARG A 1 110 ? 7.201 10.799 -13.778 1.00 63.50 110 ARG A N 1
ATOM 901 C CA . ARG A 1 110 ? 6.062 11.484 -14.408 1.00 63.50 110 ARG A CA 1
ATOM 902 C C . ARG A 1 110 ? 5.020 10.496 -14.924 1.00 63.50 110 ARG A C 1
ATOM 904 O O . ARG A 1 110 ? 3.834 10.713 -14.704 1.00 63.50 110 ARG A O 1
ATOM 911 N N . ARG A 1 111 ? 5.426 9.396 -15.562 1.00 64.75 111 ARG A N 1
ATOM 912 C CA . ARG A 1 111 ? 4.507 8.331 -16.000 1.00 64.75 111 ARG A CA 1
ATOM 913 C C . ARG A 1 111 ? 3.817 7.650 -14.828 1.00 64.75 111 ARG A C 1
ATOM 915 O O . ARG A 1 111 ? 2.627 7.372 -14.930 1.00 64.75 111 ARG A O 1
ATOM 922 N N . LEU A 1 112 ? 4.527 7.403 -13.728 1.00 63.03 112 LEU A N 1
ATOM 923 C CA . LEU A 1 112 ? 3.933 6.842 -12.515 1.00 63.03 112 LEU A CA 1
ATOM 924 C C . LEU A 1 112 ? 2.932 7.824 -11.914 1.00 63.03 112 LEU A C 1
ATOM 926 O O . LEU A 1 112 ? 1.807 7.437 -11.624 1.00 63.03 112 LEU A O 1
ATOM 930 N N . HIS A 1 113 ? 3.290 9.105 -11.836 1.00 64.19 113 HIS A N 1
ATOM 931 C CA . HIS A 1 113 ? 2.370 10.149 -11.409 1.00 64.19 113 HIS A CA 1
ATOM 932 C C . HIS A 1 113 ? 1.114 10.205 -12.289 1.00 64.19 113 HIS A C 1
ATOM 934 O O . HIS A 1 113 ? 0.017 10.197 -11.751 1.00 64.19 113 HIS A O 1
ATOM 940 N N . LEU A 1 114 ? 1.248 10.164 -13.618 1.00 66.44 114 LEU A N 1
ATOM 941 C CA . LEU A 1 114 ? 0.111 10.146 -14.545 1.00 66.44 114 LEU A CA 1
ATOM 942 C C . LEU A 1 114 ? -0.730 8.870 -14.416 1.00 66.44 114 LEU A C 1
ATOM 944 O O . LEU A 1 114 ? -1.944 8.962 -14.316 1.00 66.44 114 LEU A O 1
ATOM 948 N N . LYS A 1 115 ? -0.114 7.681 -14.351 1.00 66.56 115 LYS A N 1
ATOM 949 C CA . LYS A 1 115 ? -0.843 6.417 -14.137 1.00 66.56 115 LYS A CA 1
ATOM 950 C C . LYS A 1 115 ? -1.585 6.425 -12.808 1.00 66.56 115 LYS A C 1
ATOM 952 O O . LYS A 1 115 ? -2.731 5.998 -12.753 1.00 66.56 115 LYS A O 1
ATOM 957 N N . MET A 1 116 ? -0.944 6.902 -11.747 1.00 65.62 116 MET A N 1
ATOM 958 C CA . MET A 1 116 ? -1.557 6.992 -10.430 1.00 65.62 116 MET A CA 1
ATOM 959 C C . MET A 1 116 ? -2.628 8.083 -10.361 1.00 65.62 116 MET A C 1
ATOM 961 O O . MET A 1 116 ? -3.629 7.862 -9.697 1.00 65.62 116 MET A O 1
ATOM 965 N N . HIS A 1 117 ? -2.476 9.195 -11.084 1.00 64.31 117 HIS A N 1
ATOM 966 C CA . HIS A 1 117 ? -3.500 10.229 -11.264 1.00 64.31 117 HIS A CA 1
ATOM 967 C C . HIS A 1 117 ? -4.717 9.676 -12.005 1.00 64.31 117 HIS A C 1
ATOM 969 O O . HIS A 1 117 ? -5.831 9.780 -11.515 1.00 64.31 117 HIS A O 1
ATOM 975 N N . THR A 1 118 ? -4.514 8.996 -13.134 1.00 63.94 118 THR A N 1
ATOM 976 C CA . THR A 1 118 ? -5.601 8.330 -13.862 1.00 63.94 118 THR A CA 1
ATOM 977 C C . THR A 1 118 ? -6.255 7.238 -13.018 1.00 63.94 118 THR A C 1
ATOM 979 O O . THR A 1 118 ? -7.461 7.040 -13.094 1.00 63.94 118 THR A O 1
ATOM 982 N N . LEU A 1 119 ? -5.487 6.503 -12.209 1.00 62.88 119 LEU A N 1
ATOM 983 C CA . LEU A 1 119 ? -6.050 5.533 -11.269 1.00 62.88 119 LEU A CA 1
ATOM 984 C C . LEU A 1 119 ? -6.824 6.220 -10.150 1.00 62.88 119 LEU A C 1
ATOM 986 O O . LEU A 1 119 ? -7.855 5.699 -9.760 1.00 62.88 119 LEU A O 1
ATOM 990 N N . TYR A 1 120 ? -6.359 7.365 -9.657 1.00 59.84 120 TYR A N 1
ATOM 991 C CA . TYR A 1 120 ? -7.069 8.180 -8.678 1.00 59.84 120 TYR A CA 1
ATOM 992 C C . TYR A 1 120 ? -8.416 8.646 -9.243 1.00 59.84 120 TYR A C 1
ATOM 994 O O . TYR A 1 120 ? -9.441 8.379 -8.628 1.00 59.84 120 TYR A O 1
ATOM 1002 N N . GLU A 1 121 ? -8.427 9.211 -10.454 1.00 61.28 121 GLU A N 1
ATOM 1003 C CA . GLU A 1 121 ? -9.646 9.612 -11.174 1.00 61.28 121 GLU A CA 1
ATOM 1004 C C . GLU A 1 121 ? -10.582 8.429 -11.459 1.00 61.28 121 GLU A C 1
ATOM 1006 O O . GLU A 1 121 ? -11.792 8.579 -11.398 1.00 61.28 121 GLU A O 1
ATOM 1011 N N . LYS A 1 122 ? -10.042 7.233 -11.736 1.00 56.75 122 LYS A N 1
ATOM 1012 C CA . LYS A 1 122 ? -10.833 6.003 -11.948 1.00 56.75 122 LYS A CA 1
ATOM 1013 C C . LYS A 1 122 ? -11.253 5.295 -10.657 1.00 56.75 122 LYS A C 1
ATOM 1015 O O . LYS A 1 122 ? -12.003 4.324 -10.719 1.00 56.75 122 LYS A O 1
ATOM 1020 N N . LEU A 1 123 ? -10.699 5.689 -9.512 1.00 55.38 123 LEU A N 1
ATOM 1021 C CA . LEU A 1 123 ? -11.048 5.161 -8.192 1.00 55.38 123 LEU A CA 1
ATOM 1022 C C . LEU A 1 123 ? -12.095 6.032 -7.495 1.00 55.38 123 LEU A C 1
ATOM 1024 O O . LEU A 1 123 ? -12.614 5.599 -6.463 1.00 55.38 123 LEU A O 1
ATOM 1028 N N . ASP A 1 124 ? -12.419 7.200 -8.049 1.00 43.69 124 ASP A N 1
ATOM 1029 C CA . ASP A 1 124 ? -13.663 7.912 -7.784 1.00 43.69 124 ASP A CA 1
ATOM 1030 C C . ASP A 1 124 ? -14.766 7.302 -8.672 1.00 43.69 124 ASP A C 1
ATOM 1032 O O . ASP A 1 124 ? -14.696 7.342 -9.898 1.00 43.69 124 ASP A O 1
ATOM 1036 N N . PHE A 1 125 ? -15.731 6.644 -8.022 1.00 49.53 125 PHE A N 1
ATOM 1037 C CA . PHE A 1 125 ? -17.048 6.360 -8.591 1.00 49.53 125 PHE A CA 1
ATOM 1038 C C . PHE A 1 125 ? -17.913 7.60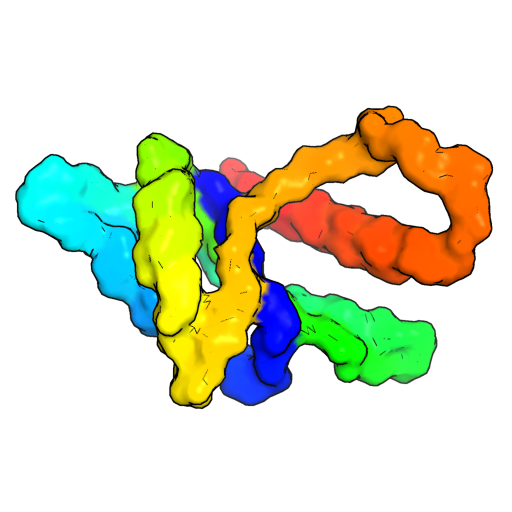3 -8.412 1.00 49.53 125 PHE A C 1
ATOM 1040 O O . PHE A 1 125 ? -17.836 8.175 -7.295 1.00 49.53 125 PHE A O 1
#

pLDDT: mean 76.59, std 13.74, range [43.69, 92.75]

Foldseek 3Di:
DKKKWWQDDPPDDQVLVCVLQVVLQCDPPPDDGKDWLDKDKDFQADPVRHTDGIMIMTDIPDPPCQVSSQVVSQPDDRPNDRTRMDDDDLDDPVPDPPVPDDDPVVVSVVVVSVVVVVVVVVSPD

Sequence (125 aa):
MFIIVKHIHAGITIDDLEQFVRPVLQGRWWQKPAELKAIRIIGLVDKSGMLVEQHGLMRITPYTEKHRLIKALYNREIALHTFPVAEYMLRHWSNDKQNAAGRRGADERRRLHLKMHTLYEKLDF

Secondary structure (DSSP, 8-state):
-EEEE-S--TT--HHHHHHHHHHHHS--TTSPPPEEEEEEEEEEE-TTS-EEEEEEEEEEE-GGGHHHHHHHHTT-EETTEE--EEE-----GGG-GGGGS--TTHHHHHHHHHHHHHHHHHH--